Protein AF-A0A871R8A8-F1 (afdb_monomer)

InterPro domains:
  IPR008257 Peptidase M19 [PF01244] (12-118)
  IPR008257 Peptidase M19 [PS51365] (1-146)
  IPR008257 Peptidase M19 [PTHR10443] (12-142)
  IPR032466 Metal-dependent hydrolase [SSF51556] (12-136)

Radius of gyration: 21.34 Å; Cα contacts (8 Å, |Δi|>4): 160; chains: 1; bounding box: 50×41×54 Å

Foldseek 3Di:
DDPLPQAAQDCQEPVDPSHQDQQRLLVQAVRDGDHDDDDDDAAALVSVLVSQVCSCVGRNLLAAEDDQCPVVDPAGHHQPRDPVSVVVSLVVNCVVVVDDPVSSVSHHPPSVVVVVVVVVVVVVVCVPVPDDPPPPPPLPDADEAEQCVVVDDDPDPCNCVDPRYHYDPPPDD

Structure (mmCIF, N/CA/C/O backbone):
data_AF-A0A871R8A8-F1
#
_entry.id   AF-A0A871R8A8-F1
#
loop_
_atom_site.group_PDB
_atom_site.id
_atom_site.type_symbol
_atom_site.label_atom_id
_atom_site.label_alt_id
_atom_site.label_comp_id
_atom_site.label_asym_id
_atom_site.label_entity_id
_atom_site.label_seq_id
_atom_site.pdbx_PDB_ins_code
_atom_site.Cartn_x
_atom_site.Cartn_y
_atom_site.Cartn_z
_atom_site.occupancy
_atom_site.B_iso_or_equiv
_atom_site.auth_seq_id
_atom_site.auth_comp_id
_atom_site.auth_asym_id
_atom_site.auth_atom_id
_atom_site.pdbx_PDB_model_num
ATOM 1 N N . MET A 1 1 ? 3.114 -0.567 -20.362 1.00 23.22 1 MET A N 1
ATOM 2 C CA . MET A 1 1 ? 2.091 -0.374 -19.314 1.00 23.22 1 MET A CA 1
ATOM 3 C C . MET A 1 1 ? 2.780 0.345 -18.173 1.00 23.22 1 MET A C 1
ATOM 5 O O . MET A 1 1 ? 3.822 -0.141 -17.748 1.00 23.22 1 MET A O 1
ATOM 9 N N . GLY A 1 2 ? 2.295 1.525 -17.783 1.00 23.83 2 GLY A N 1
ATOM 10 C CA . GLY A 1 2 ? 2.842 2.260 -16.640 1.00 23.83 2 GLY A CA 1
ATOM 11 C C . GLY A 1 2 ? 2.399 1.632 -15.319 1.00 23.83 2 GLY A C 1
ATOM 12 O O . GLY A 1 2 ? 1.363 0.972 -15.271 1.00 23.83 2 GLY A O 1
ATOM 13 N N . VAL A 1 3 ? 3.173 1.842 -14.254 1.00 25.67 3 VAL A N 1
ATOM 14 C CA . VAL A 1 3 ? 2.771 1.530 -12.868 1.00 25.67 3 VAL A CA 1
ATOM 15 C C . VAL A 1 3 ? 2.051 2.728 -12.240 1.00 25.67 3 VAL A C 1
ATOM 17 O O . VAL A 1 3 ? 2.421 3.233 -11.182 1.00 25.67 3 VAL A O 1
ATOM 20 N N . GLU A 1 4 ? 1.011 3.192 -12.927 1.00 25.92 4 GLU A N 1
ATOM 21 C CA . GLU A 1 4 ? 0.043 4.148 -12.393 1.00 25.92 4 GLU A CA 1
ATOM 22 C C . GLU A 1 4 ? -0.925 3.355 -11.503 1.00 25.92 4 GLU A C 1
ATOM 24 O O . GLU A 1 4 ? -1.627 2.467 -11.979 1.00 25.92 4 GLU A O 1
ATOM 29 N N . GLY A 1 5 ? -0.843 3.578 -10.188 1.00 31.83 5 GLY A N 1
ATOM 30 C CA . GLY A 1 5 ? -1.513 2.738 -9.184 1.00 31.83 5 GLY A CA 1
ATOM 31 C C . GLY A 1 5 ? -0.921 2.850 -7.779 1.00 31.83 5 GLY A C 1
ATOM 32 O O . GLY A 1 5 ? -1.652 2.826 -6.796 1.00 31.83 5 GLY A O 1
ATOM 33 N N . LEU A 1 6 ? 0.398 3.052 -7.664 1.00 34.16 6 LEU A N 1
ATOM 34 C CA . LEU A 1 6 ? 1.106 3.060 -6.371 1.00 34.16 6 LEU A CA 1
ATOM 35 C C . LEU A 1 6 ? 0.693 4.188 -5.406 1.00 34.16 6 LEU A C 1
ATOM 37 O O . LEU A 1 6 ? 0.961 4.076 -4.217 1.00 34.16 6 LEU A O 1
ATOM 41 N N . HIS A 1 7 ? 0.075 5.259 -5.906 1.00 42.66 7 HIS A N 1
ATOM 42 C CA . HIS A 1 7 ? -0.258 6.475 -5.149 1.00 42.66 7 HIS A CA 1
ATOM 43 C C . HIS A 1 7 ? -1.731 6.884 -5.308 1.00 42.66 7 HIS A C 1
ATOM 45 O O . HIS A 1 7 ? -2.089 8.038 -5.081 1.00 42.66 7 HIS A O 1
ATOM 51 N N . GLN A 1 8 ? -2.587 5.962 -5.756 1.00 41.56 8 GLN A N 1
ATOM 52 C CA . GLN A 1 8 ? -3.993 6.268 -5.997 1.00 41.56 8 GLN A CA 1
ATOM 53 C C . GLN A 1 8 ? -4.809 6.051 -4.722 1.00 41.56 8 GLN A C 1
ATOM 55 O O . GLN A 1 8 ? -4.884 4.945 -4.190 1.00 41.56 8 GLN A O 1
ATOM 60 N N . ILE A 1 9 ? -5.431 7.127 -4.248 1.00 44.16 9 ILE A N 1
ATOM 61 C CA . ILE A 1 9 ? -6.435 7.080 -3.186 1.00 44.16 9 ILE A CA 1
ATOM 62 C C . ILE A 1 9 ? -7.747 6.552 -3.803 1.00 44.16 9 ILE A C 1
ATOM 64 O O . ILE A 1 9 ? -7.934 6.600 -5.020 1.00 44.16 9 ILE A O 1
ATOM 68 N N . ASP A 1 10 ? -8.655 6.029 -2.986 1.00 40.12 10 ASP A N 1
ATOM 69 C CA . ASP A 1 10 ? -10.012 5.659 -3.400 1.00 40.12 10 ASP A CA 1
ATOM 70 C C . ASP A 1 10 ? -10.802 6.901 -3.878 1.00 40.12 10 ASP A C 1
ATOM 72 O O . ASP A 1 10 ? -10.909 7.892 -3.149 1.00 40.12 10 ASP A O 1
ATOM 76 N N . LEU A 1 11 ? -11.325 6.870 -5.112 1.00 35.88 11 LEU A N 1
ATOM 77 C CA . LEU A 1 11 ? -12.053 7.995 -5.717 1.00 35.88 11 LEU A CA 1
ATOM 78 C C . LEU A 1 11 ? -13.470 8.141 -5.173 1.00 35.88 11 LEU A C 1
ATOM 80 O O . LEU A 1 11 ? -14.008 9.249 -5.203 1.00 35.88 11 LEU A O 1
ATOM 84 N N . SER A 1 12 ? -14.059 7.059 -4.658 1.00 34.56 12 SER A N 1
ATOM 85 C CA . SER A 1 12 ? -15.413 7.088 -4.114 1.00 34.56 12 SER A CA 1
ATOM 86 C C . SER A 1 12 ? -15.512 8.113 -2.984 1.00 34.56 12 SER A C 1
ATOM 88 O O . SER A 1 12 ? -16.467 8.877 -2.963 1.00 34.56 12 SER A O 1
ATOM 90 N N . LEU A 1 13 ? -14.481 8.229 -2.138 1.00 39.72 13 LEU A N 1
ATOM 91 C CA . LEU A 1 13 ? -14.395 9.211 -1.050 1.00 39.72 13 LEU A CA 1
ATOM 92 C C . LEU A 1 13 ? -13.730 10.548 -1.444 1.00 39.72 13 LEU A C 1
ATOM 94 O O . LEU A 1 13 ? -13.885 11.539 -0.736 1.00 39.72 13 LEU A O 1
ATOM 98 N N . THR A 1 14 ? -12.976 10.631 -2.546 1.00 39.31 14 THR A N 1
ATOM 99 C CA . THR A 1 14 ? -12.396 11.904 -3.025 1.00 39.31 14 THR A CA 1
ATOM 100 C C . THR A 1 14 ? -12.390 11.954 -4.550 1.00 39.31 14 THR A C 1
ATOM 102 O O . THR A 1 14 ? -11.570 11.310 -5.208 1.00 39.31 14 THR A O 1
ATOM 105 N N . ASN A 1 15 ? -13.285 12.769 -5.113 1.00 43.25 15 ASN A N 1
ATOM 106 C CA . ASN A 1 15 ? -13.527 12.883 -6.551 1.00 43.25 15 ASN A CA 1
ATOM 107 C C . ASN A 1 15 ? -12.419 13.678 -7.277 1.00 43.25 15 ASN A C 1
ATOM 109 O O . ASN A 1 15 ? -12.592 14.848 -7.613 1.00 43.25 15 ASN A O 1
ATOM 113 N N . HIS A 1 16 ? -11.272 13.039 -7.506 1.00 45.25 16 HIS A N 1
ATOM 114 C CA . HIS A 1 16 ? -10.098 13.630 -8.152 1.00 45.25 16 HIS A CA 1
ATOM 115 C C . HIS A 1 16 ? -9.521 12.680 -9.211 1.00 45.25 16 HIS A C 1
ATOM 117 O O . HIS A 1 16 ? -9.409 11.485 -8.965 1.00 45.25 16 HIS A O 1
ATOM 123 N N . GLU A 1 17 ? -9.098 13.193 -10.370 1.00 45.81 17 GLU A N 1
ATOM 124 C CA . GLU A 1 17 ? -8.757 12.375 -11.552 1.00 45.81 17 GLU A CA 1
ATOM 125 C C . GLU A 1 17 ? -7.625 11.349 -11.339 1.00 45.81 17 GLU A C 1
ATOM 127 O O . GLU A 1 17 ? -7.596 10.332 -12.029 1.00 45.81 17 GLU A O 1
ATOM 132 N N . ARG A 1 18 ? -6.718 11.565 -10.370 1.00 52.00 18 ARG A N 1
ATOM 133 C CA . ARG A 1 18 ? -5.676 10.577 -10.006 1.00 52.00 18 ARG A CA 1
ATOM 134 C C . ARG A 1 18 ? -6.194 9.377 -9.200 1.00 52.00 18 ARG A C 1
ATOM 136 O O . ARG A 1 18 ? -5.448 8.410 -9.056 1.00 52.00 18 ARG A O 1
ATOM 143 N N . ASN A 1 19 ? -7.397 9.431 -8.639 1.00 51.53 19 ASN A N 1
ATOM 144 C CA . ASN A 1 19 ? -7.887 8.426 -7.695 1.00 51.53 19 ASN A CA 1
ATOM 145 C C . ASN A 1 19 ? -8.520 7.221 -8.415 1.00 51.53 19 ASN A C 1
ATOM 147 O O . ASN A 1 19 ? -8.991 7.330 -9.549 1.00 51.53 19 ASN A O 1
ATOM 151 N N . VAL A 1 20 ? -8.532 6.054 -7.766 1.00 49.75 20 VAL A N 1
ATOM 152 C CA . VAL A 1 20 ? -9.090 4.828 -8.354 1.00 49.75 20 VAL A CA 1
ATOM 153 C C . VAL A 1 20 ? -10.613 4.930 -8.358 1.00 49.75 20 VAL A C 1
ATOM 155 O O . VAL A 1 20 ? -11.218 4.911 -7.288 1.00 49.75 20 VAL A O 1
ATOM 158 N N . ARG A 1 21 ? -11.235 5.059 -9.540 1.00 51.78 21 ARG A N 1
ATOM 159 C CA . ARG A 1 21 ? -12.704 5.080 -9.669 1.00 51.78 21 ARG A CA 1
ATOM 160 C C . ARG A 1 21 ? -13.340 3.855 -9.030 1.00 51.78 21 ARG A C 1
ATOM 162 O O . ARG A 1 21 ? -12.732 2.786 -9.036 1.00 51.78 21 ARG A O 1
ATOM 169 N N . ASP A 1 22 ? -14.576 4.016 -8.561 1.00 44.59 22 ASP A N 1
ATOM 170 C CA . ASP A 1 22 ? -15.407 2.924 -8.060 1.00 44.59 22 ASP A CA 1
ATOM 171 C C . ASP A 1 22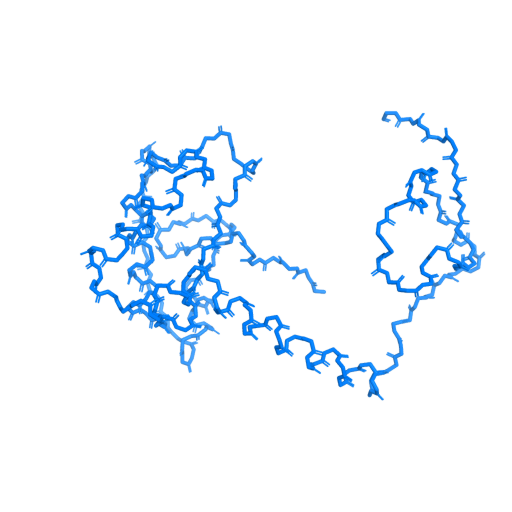 ? -15.347 1.703 -8.976 1.00 44.59 22 ASP A C 1
ATOM 173 O O . ASP A 1 22 ? -14.845 0.677 -8.547 1.00 44.59 22 ASP A O 1
ATOM 177 N N . ASP A 1 23 ? -15.697 1.833 -10.262 1.00 43.25 23 ASP A N 1
ATOM 178 C CA . ASP A 1 23 ? -15.658 0.741 -11.248 1.00 43.25 23 ASP A CA 1
ATOM 179 C C . ASP A 1 23 ? -14.286 0.043 -11.369 1.00 43.25 23 ASP A C 1
ATOM 181 O O . ASP A 1 23 ? -14.220 -1.124 -11.750 1.00 43.25 23 ASP A O 1
ATOM 185 N N . ILE A 1 24 ? -13.192 0.703 -10.969 1.00 55.31 24 ILE A N 1
ATOM 186 C CA . ILE A 1 24 ? -11.827 0.161 -11.003 1.00 55.31 24 ILE A CA 1
ATOM 187 C C . ILE A 1 24 ? -11.392 -0.476 -9.665 1.00 55.31 24 ILE A C 1
ATOM 189 O O . ILE A 1 24 ? -10.777 -1.544 -9.677 1.00 55.31 24 ILE A O 1
ATOM 193 N N . LEU A 1 25 ? -11.733 0.117 -8.513 1.00 52.75 25 LEU A N 1
ATOM 194 C CA . LEU A 1 25 ? -11.610 -0.527 -7.186 1.00 52.75 25 LEU A CA 1
ATOM 195 C C . LEU A 1 25 ? -12.463 -1.776 -7.108 1.00 52.75 25 LEU A C 1
ATOM 197 O O . LEU A 1 25 ? -12.105 -2.798 -6.524 1.00 52.75 25 LEU A O 1
ATOM 201 N N . ASP A 1 26 ? -13.621 -1.667 -7.723 1.00 43.81 26 ASP A N 1
ATOM 202 C CA . ASP A 1 26 ? -14.556 -2.736 -7.825 1.00 43.81 26 ASP A CA 1
ATOM 203 C C . ASP A 1 26 ? -14.097 -3.757 -8.833 1.00 43.81 26 ASP A C 1
ATOM 205 O O . ASP A 1 26 ? -14.156 -4.923 -8.463 1.00 43.81 26 ASP A O 1
ATOM 209 N N . MET A 1 27 ? -13.400 -3.372 -9.914 1.00 51.41 27 MET A N 1
ATOM 210 C CA . MET A 1 27 ? -12.513 -4.270 -10.671 1.00 51.41 27 MET A CA 1
ATOM 211 C C . MET A 1 27 ? -11.416 -4.994 -9.825 1.00 51.41 27 MET A C 1
ATOM 213 O O . MET A 1 27 ? -10.655 -5.784 -10.389 1.00 51.41 27 MET A O 1
ATOM 217 N N . VAL A 1 28 ? -11.390 -4.867 -8.483 1.00 53.19 28 VAL A N 1
ATOM 218 C CA . VAL A 1 28 ? -10.645 -5.714 -7.515 1.00 53.19 28 VAL A CA 1
ATOM 219 C C . VAL A 1 28 ? -11.535 -6.647 -6.643 1.00 53.19 28 VAL A C 1
ATOM 221 O O . VAL A 1 28 ? -11.014 -7.609 -6.083 1.00 53.19 28 VAL A O 1
ATOM 224 N N . LYS A 1 29 ? -12.856 -6.423 -6.516 1.00 45.94 29 LYS A N 1
ATOM 225 C CA . LYS A 1 29 ? -13.745 -7.035 -5.489 1.00 45.94 29 LYS A CA 1
ATOM 226 C C . LYS A 1 29 ? -14.272 -8.460 -5.773 1.00 45.94 29 LYS A C 1
ATOM 228 O O . LYS A 1 29 ? -13.958 -9.415 -5.068 1.00 45.94 29 LYS A O 1
ATOM 233 N N . LYS A 1 30 ? -15.212 -8.549 -6.713 1.00 47.28 30 LYS A N 1
ATOM 234 C CA . LYS A 1 30 ? -15.864 -9.732 -7.294 1.00 47.28 30 LYS A CA 1
ATOM 235 C C . LYS A 1 30 ? -16.094 -9.705 -8.833 1.00 47.28 30 LYS A C 1
ATOM 237 O O . LYS A 1 30 ? -16.337 -10.771 -9.395 1.00 47.28 30 LYS A O 1
ATOM 242 N N . ASN A 1 31 ? -16.084 -8.594 -9.575 1.00 32.12 31 ASN A N 1
ATOM 243 C CA . ASN A 1 31 ? -15.376 -7.326 -9.402 1.00 32.12 31 ASN A CA 1
ATOM 244 C C . ASN A 1 31 ? -16.297 -6.102 -9.772 1.00 32.12 31 ASN A C 1
ATOM 246 O O . ASN A 1 31 ? -16.197 -5.606 -10.888 1.00 32.12 31 ASN A O 1
ATOM 250 N N . ASP A 1 32 ? -17.165 -5.642 -8.816 1.00 29.02 32 ASP A N 1
ATOM 251 C CA . ASP A 1 32 ? -18.399 -4.784 -8.979 1.00 29.02 32 ASP A CA 1
ATOM 252 C C . ASP A 1 32 ? -18.738 -3.761 -7.788 1.00 29.02 32 ASP A C 1
ATOM 254 O O . ASP A 1 32 ? -18.264 -3.992 -6.673 1.00 29.02 32 ASP A O 1
ATOM 258 N N . GLU A 1 33 ? -19.632 -2.733 -7.952 1.00 31.61 33 GLU A N 1
ATOM 259 C CA . GLU A 1 33 ? -19.476 -1.207 -7.921 1.00 31.61 33 GLU A CA 1
ATOM 260 C C . GLU A 1 33 ? -19.885 -0.252 -6.691 1.00 31.61 33 GLU A C 1
ATOM 262 O O . GLU A 1 33 ? -20.685 -0.654 -5.838 1.00 31.61 33 GLU A O 1
ATOM 267 N N . PHE A 1 34 ? -19.436 1.049 -6.674 1.00 43.38 34 PHE A N 1
ATOM 268 C CA . PHE A 1 34 ? -20.027 2.382 -6.186 1.00 43.38 34 PHE A CA 1
ATOM 269 C C . PHE A 1 34 ? -20.065 2.847 -4.669 1.00 43.38 34 PHE A C 1
ATOM 271 O O . PHE A 1 34 ? -20.318 1.981 -3.831 1.00 43.38 34 PHE A O 1
ATOM 278 N N . VAL A 1 35 ? -20.042 4.146 -4.186 1.00 31.66 35 VAL A N 1
ATOM 279 C CA . VAL A 1 35 ? -19.668 5.557 -4.654 1.00 31.66 35 VAL A CA 1
ATOM 280 C C . VAL A 1 35 ? -19.880 6.711 -3.570 1.00 31.66 35 VAL A C 1
ATOM 282 O O . VAL A 1 35 ? -20.797 6.542 -2.769 1.00 31.66 35 VAL A O 1
ATOM 285 N N . SER A 1 36 ? -19.153 7.887 -3.568 1.00 34.22 36 SER A N 1
ATOM 286 C CA . SER A 1 36 ? -19.567 9.320 -3.184 1.00 34.22 36 SER A CA 1
ATOM 287 C C . SER A 1 36 ? -18.749 10.282 -2.211 1.00 34.22 36 SER A C 1
ATOM 289 O O . SER A 1 36 ? -18.902 10.201 -0.997 1.00 34.22 36 SER A O 1
ATOM 291 N N . HIS A 1 37 ? -18.119 11.355 -2.760 1.00 27.44 37 HIS A N 1
ATOM 292 C CA . HIS A 1 37 ? -18.063 12.826 -2.397 1.00 27.44 37 HIS A CA 1
ATOM 293 C C . HIS A 1 37 ? -17.897 13.420 -0.949 1.00 27.44 37 HIS A C 1
ATOM 295 O O . HIS A 1 37 ? -18.765 13.229 -0.100 1.00 27.44 37 HIS A O 1
ATOM 301 N N . SER A 1 38 ? -16.962 14.390 -0.773 1.00 28.83 38 SER A N 1
ATOM 302 C CA . SER A 1 38 ? -17.095 15.614 0.084 1.00 28.83 38 SER A CA 1
ATOM 303 C C . SER A 1 38 ? -16.069 16.736 -0.258 1.00 28.83 38 SER A C 1
ATOM 305 O O . SER A 1 38 ? -15.037 16.444 -0.856 1.00 28.83 38 SER A O 1
ATOM 307 N N . ASP A 1 39 ? -16.338 18.002 0.113 1.00 33.78 39 ASP A N 1
ATOM 308 C CA . ASP A 1 39 ? -15.576 19.218 -0.286 1.00 33.78 39 ASP A CA 1
ATOM 309 C C . ASP A 1 39 ? -14.296 19.544 0.529 1.00 33.78 39 ASP A C 1
ATOM 311 O O . ASP A 1 39 ? -14.124 19.126 1.674 1.00 33.78 39 ASP A O 1
ATOM 315 N N . HIS A 1 40 ? -13.397 20.352 -0.056 1.00 50.88 40 HIS A N 1
ATOM 316 C CA . HIS A 1 40 ? -12.059 20.653 0.482 1.00 50.88 40 HIS A CA 1
ATOM 317 C C . HIS A 1 40 ? -11.976 21.833 1.479 1.00 50.88 40 HIS A C 1
ATOM 319 O O . HIS A 1 40 ? -12.178 22.987 1.099 1.00 50.88 40 HIS A O 1
ATOM 325 N N . SER A 1 41 ? -11.447 21.572 2.683 1.00 47.19 41 SER A N 1
ATOM 326 C CA . SER A 1 41 ? -10.545 22.516 3.384 1.00 47.19 41 SER A CA 1
ATOM 327 C C . SER A 1 41 ? -9.542 21.816 4.315 1.00 47.19 41 SER A C 1
ATOM 329 O O . SER A 1 41 ? -8.348 22.108 4.255 1.00 47.19 41 SER A O 1
ATOM 331 N N . ASP A 1 42 ? -9.997 20.852 5.124 1.00 63.47 42 ASP A N 1
ATOM 332 C CA . ASP A 1 42 ? -9.233 20.303 6.257 1.00 63.47 42 ASP A CA 1
ATOM 333 C C . ASP A 1 42 ? -9.197 18.762 6.278 1.00 63.47 42 ASP A C 1
ATOM 335 O O . ASP A 1 42 ? -9.721 18.118 7.185 1.00 63.47 42 ASP A O 1
ATOM 339 N N . ILE A 1 43 ? -8.544 18.154 5.279 1.00 72.94 43 ILE A N 1
ATOM 340 C CA . ILE A 1 43 ? -8.341 16.693 5.230 1.00 72.94 43 ILE A CA 1
ATOM 341 C C . ILE A 1 43 ? -7.440 16.249 6.395 1.00 72.94 43 ILE A C 1
ATOM 343 O O . ILE A 1 43 ? -6.360 16.809 6.621 1.00 72.94 43 ILE A O 1
ATOM 347 N N . SER A 1 44 ? -7.852 15.205 7.113 1.00 83.75 44 SER A N 1
ATOM 348 C CA . SER A 1 44 ? -7.180 14.686 8.302 1.00 83.75 44 SER A CA 1
ATOM 349 C C . SER A 1 44 ? -6.836 13.194 8.205 1.00 83.75 44 SER A C 1
ATOM 351 O O . SER A 1 44 ? -7.236 12.465 7.299 1.00 83.75 44 SER A O 1
ATOM 353 N N . ILE A 1 45 ? -6.102 12.706 9.204 1.00 84.38 45 ILE A N 1
ATOM 354 C CA . ILE A 1 45 ? -5.861 11.278 9.431 1.00 84.38 45 ILE A CA 1
ATOM 355 C C . ILE A 1 45 ? -7.153 10.469 9.664 1.00 84.38 45 ILE A C 1
ATOM 357 O O . ILE A 1 45 ? -7.125 9.259 9.474 1.00 84.38 45 ILE A O 1
ATOM 361 N N . ASN A 1 46 ? -8.265 11.084 10.094 1.00 84.81 46 ASN A N 1
ATOM 362 C CA . ASN A 1 46 ? -9.531 10.357 10.267 1.00 84.81 46 ASN A CA 1
ATOM 363 C C . ASN A 1 46 ? -10.114 9.966 8.910 1.00 84.81 46 ASN A C 1
ATOM 365 O O . ASN A 1 46 ? -10.475 8.814 8.724 1.00 84.81 46 ASN A O 1
ATOM 369 N N . ASP A 1 47 ? -10.106 10.889 7.952 1.00 83.25 47 ASP A N 1
ATOM 370 C CA . ASP A 1 47 ? -10.626 10.665 6.606 1.00 83.25 47 ASP A CA 1
ATOM 371 C C . ASP A 1 47 ? -9.856 9.513 5.946 1.00 83.25 47 ASP A C 1
ATOM 373 O O . ASP A 1 47 ? -10.448 8.544 5.484 1.00 83.25 47 ASP A O 1
ATOM 377 N N . VAL A 1 48 ? -8.518 9.523 6.035 1.00 83.31 48 VAL A N 1
ATOM 378 C CA . VAL A 1 48 ? -7.660 8.417 5.561 1.00 83.31 48 VAL A CA 1
ATOM 379 C C . VAL A 1 48 ? -7.973 7.082 6.263 1.00 83.31 48 VAL A C 1
ATOM 381 O O . VAL A 1 48 ? -7.883 6.022 5.643 1.00 83.31 48 VAL A O 1
ATOM 384 N N . VAL A 1 49 ? -8.367 7.103 7.540 1.00 86.94 49 VAL A N 1
ATOM 385 C CA . VAL A 1 49 ? -8.822 5.904 8.267 1.00 86.94 49 VAL A CA 1
ATOM 386 C C . VAL A 1 49 ? -10.187 5.436 7.753 1.00 86.94 49 VAL A C 1
ATOM 388 O O . VAL A 1 49 ? -10.355 4.238 7.539 1.00 86.94 49 VAL A O 1
ATOM 391 N N . ASP A 1 50 ? -11.126 6.342 7.482 1.00 84.06 50 ASP A N 1
ATOM 392 C CA . ASP A 1 50 ? -12.445 6.018 6.930 1.00 84.06 50 ASP A CA 1
ATOM 393 C C . ASP A 1 50 ? -12.365 5.501 5.481 1.00 84.06 50 ASP A C 1
ATOM 395 O O . ASP A 1 50 ? -13.031 4.515 5.161 1.00 84.06 50 ASP A O 1
ATOM 399 N N . HIS A 1 51 ? -11.461 6.043 4.651 1.00 80.94 51 HIS A N 1
ATOM 400 C CA . HIS A 1 51 ? -11.071 5.457 3.360 1.00 80.94 51 HIS A CA 1
ATOM 401 C C . HIS A 1 51 ? -10.624 3.994 3.538 1.00 80.94 51 HIS A C 1
ATOM 403 O O . HIS A 1 51 ? -11.162 3.091 2.900 1.00 80.94 51 HIS A O 1
ATOM 409 N N . VAL A 1 52 ? -9.667 3.726 4.437 1.00 84.06 52 VAL A N 1
ATOM 410 C CA . VAL A 1 52 ? -9.170 2.360 4.686 1.00 84.06 52 VAL A CA 1
ATOM 411 C C . VAL A 1 52 ? -10.284 1.445 5.199 1.00 84.06 52 VAL A C 1
ATOM 413 O O . VAL A 1 52 ? -10.408 0.317 4.729 1.00 84.06 52 VAL A O 1
ATOM 416 N N . ILE A 1 53 ? -11.133 1.920 6.112 1.00 86.69 53 ILE A N 1
ATOM 417 C CA . ILE A 1 53 ? -12.284 1.176 6.639 1.00 86.69 53 ILE A CA 1
ATOM 418 C C . ILE A 1 53 ? -13.287 0.842 5.531 1.00 86.69 53 ILE A C 1
ATOM 420 O O . ILE A 1 53 ? -13.814 -0.274 5.512 1.00 86.69 53 ILE A O 1
ATOM 424 N N . TYR A 1 54 ? -13.564 1.780 4.624 1.00 83.81 54 TYR A N 1
ATOM 425 C CA . TYR A 1 54 ? -14.445 1.565 3.481 1.00 83.81 54 TYR A CA 1
ATOM 426 C C . TYR A 1 54 ? -13.872 0.489 2.557 1.00 83.81 54 TYR A C 1
ATOM 428 O O . TYR A 1 54 ? -14.523 -0.538 2.364 1.00 83.81 54 TYR A O 1
ATOM 436 N N . ILE A 1 55 ? -12.624 0.642 2.098 1.00 79.31 55 ILE A N 1
ATOM 437 C CA . ILE A 1 55 ? -11.943 -0.340 1.239 1.00 79.31 55 ILE A CA 1
ATOM 438 C C . ILE A 1 55 ? -11.898 -1.719 1.927 1.00 79.31 55 ILE A C 1
ATOM 440 O O . ILE A 1 55 ? -12.213 -2.732 1.309 1.00 79.31 55 ILE A O 1
ATOM 444 N N . VAL A 1 56 ? -11.598 -1.792 3.228 1.00 85.38 56 VAL A N 1
ATOM 445 C CA . VAL A 1 56 ? -11.596 -3.048 4.003 1.00 85.38 56 VAL A CA 1
ATOM 446 C C . VAL A 1 56 ? -12.980 -3.698 4.063 1.00 85.38 56 VAL A C 1
ATOM 448 O O . VAL A 1 56 ? -13.096 -4.894 3.799 1.00 85.38 56 VAL A O 1
ATOM 451 N N . LYS A 1 57 ? -14.041 -2.941 4.375 1.00 85.94 57 LYS A N 1
ATOM 452 C CA . LYS A 1 57 ? -15.431 -3.441 4.341 1.00 85.94 57 LYS A CA 1
ATOM 453 C C . LYS A 1 57 ? -15.859 -3.832 2.923 1.00 85.94 57 LYS A C 1
ATOM 455 O O . LYS A 1 57 ? -16.763 -4.651 2.755 1.00 85.94 57 LYS A O 1
ATOM 460 N N . ARG A 1 58 ? -15.225 -3.239 1.908 1.00 83.56 58 ARG A N 1
ATOM 461 C CA . ARG A 1 58 ? -15.535 -3.421 0.495 1.00 83.56 58 ARG A CA 1
ATOM 462 C C . ARG A 1 58 ? -14.841 -4.649 -0.098 1.00 83.56 58 ARG A C 1
ATOM 464 O O . ARG A 1 58 ? -15.553 -5.588 -0.444 1.00 83.56 58 ARG A O 1
ATOM 471 N N . ILE A 1 59 ? -13.513 -4.653 -0.207 1.00 80.12 59 ILE A N 1
ATOM 472 C CA . ILE A 1 59 ? -12.703 -5.697 -0.872 1.00 80.12 59 ILE A CA 1
ATOM 473 C C . ILE A 1 59 ? -11.938 -6.613 0.098 1.00 80.12 59 ILE A C 1
ATOM 475 O O . ILE A 1 59 ? -1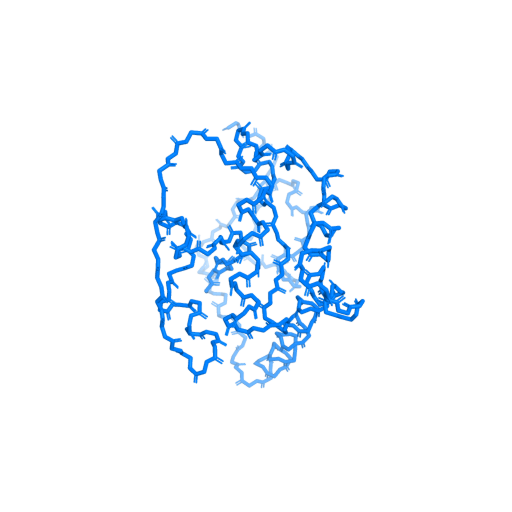1.411 -7.645 -0.311 1.00 80.12 59 ILE A O 1
ATOM 479 N N . GLY A 1 60 ? -11.911 -6.290 1.394 1.00 85.56 60 GLY A N 1
ATOM 480 C CA . GLY A 1 60 ? -11.262 -7.106 2.420 1.00 85.56 60 GLY A CA 1
ATOM 481 C C . GLY A 1 60 ? -9.745 -6.913 2.524 1.00 85.56 60 GLY A C 1
ATOM 482 O O . GLY A 1 60 ? -9.058 -6.504 1.589 1.00 85.56 60 GLY A O 1
ATOM 483 N N . TRP A 1 61 ? -9.200 -7.267 3.691 1.00 88.31 61 TRP A N 1
ATOM 484 C CA . TRP A 1 61 ? -7.804 -7.025 4.091 1.00 88.31 61 TRP A CA 1
ATOM 485 C C . TRP A 1 61 ? -6.713 -7.590 3.171 1.00 88.31 61 TRP A C 1
ATOM 487 O O . TRP A 1 61 ? -5.557 -7.210 3.321 1.00 88.31 61 TRP A O 1
ATOM 497 N N . ASN A 1 62 ? -7.032 -8.481 2.230 1.00 83.88 62 ASN A N 1
ATOM 498 C CA . ASN A 1 62 ? -6.055 -9.066 1.301 1.00 83.88 62 ASN A CA 1
ATOM 499 C C . ASN A 1 62 ? -5.703 -8.139 0.116 1.00 83.88 62 ASN A C 1
ATOM 501 O O . ASN A 1 62 ? -4.784 -8.447 -0.640 1.00 83.88 62 ASN A O 1
ATOM 505 N N . HIS A 1 63 ? -6.433 -7.030 -0.058 1.00 80.31 63 HIS A N 1
ATOM 506 C CA . HIS A 1 63 ? -6.335 -6.157 -1.236 1.00 80.31 63 HIS A CA 1
ATOM 507 C C . HIS A 1 63 ? -6.040 -4.684 -0.892 1.00 80.31 63 HIS A C 1
ATOM 509 O O . HIS A 1 63 ? -6.027 -3.836 -1.778 1.00 80.31 63 HIS A O 1
ATOM 515 N N . VAL A 1 64 ? -5.783 -4.371 0.385 1.00 84.19 64 VAL A N 1
ATOM 516 C CA . VAL A 1 64 ? -5.532 -3.002 0.880 1.00 84.19 64 VAL A CA 1
ATOM 517 C C . VAL A 1 64 ? -4.051 -2.823 1.214 1.00 84.19 64 VAL A C 1
ATOM 519 O O . VAL A 1 64 ? -3.422 -3.749 1.725 1.00 84.19 64 VAL A O 1
ATOM 522 N N . GLY A 1 65 ? -3.483 -1.646 0.959 1.00 81.31 65 GLY A N 1
ATOM 523 C CA . GLY A 1 65 ? -2.084 -1.342 1.267 1.00 81.31 65 GLY A CA 1
ATOM 524 C C . GLY A 1 65 ? -1.866 0.129 1.614 1.00 81.31 65 GLY A C 1
ATOM 525 O O . GLY A 1 65 ? -2.697 0.975 1.293 1.00 81.31 65 GLY A O 1
ATOM 526 N N . LEU A 1 66 ? -0.743 0.427 2.268 1.00 81.50 66 LEU A N 1
ATOM 527 C CA . LEU A 1 66 ? -0.300 1.793 2.553 1.00 81.50 66 LEU A CA 1
ATOM 528 C C . LEU A 1 66 ? 0.598 2.351 1.442 1.00 81.50 66 LEU A C 1
ATOM 530 O O . LEU A 1 66 ? 1.625 1.757 1.119 1.00 81.50 66 LEU A O 1
ATOM 534 N N . CYS A 1 67 ? 0.282 3.553 0.960 1.00 75.00 67 CYS A N 1
ATOM 535 C CA . CYS A 1 67 ? 1.241 4.439 0.300 1.00 75.00 67 CYS A CA 1
ATOM 536 C C . CYS A 1 67 ? 0.851 5.903 0.547 1.00 75.00 67 CYS A C 1
ATOM 538 O O . CYS A 1 67 ? -0.327 6.242 0.480 1.00 75.00 67 CYS A O 1
ATOM 540 N N . GLY A 1 68 ? 1.823 6.755 0.882 1.00 66.25 68 GLY A N 1
ATOM 541 C CA . GLY A 1 68 ? 1.553 8.118 1.357 1.00 66.25 68 GLY A CA 1
ATOM 542 C C . GLY A 1 68 ? 1.687 9.243 0.327 1.00 66.25 68 GLY A C 1
ATOM 543 O O . GLY A 1 68 ? 1.272 10.353 0.631 1.00 66.25 68 GLY A O 1
ATOM 544 N N . ASP A 1 69 ? 2.301 8.997 -0.841 1.00 73.06 69 ASP A N 1
ATOM 545 C CA . ASP A 1 69 ? 2.665 10.050 -1.825 1.00 73.06 69 ASP A CA 1
ATOM 546 C C . ASP A 1 69 ? 3.405 11.256 -1.191 1.00 73.06 69 ASP A C 1
ATOM 548 O O . ASP A 1 69 ? 3.274 12.407 -1.609 1.00 73.06 69 ASP A O 1
ATOM 552 N N . PHE A 1 70 ? 4.188 10.973 -0.138 1.00 67.94 70 PHE A N 1
ATOM 553 C CA . PHE A 1 70 ? 5.035 11.951 0.544 1.00 67.94 70 PHE A CA 1
ATOM 554 C C . PHE A 1 70 ? 6.089 12.513 -0.412 1.00 67.94 70 PHE A C 1
ATOM 556 O O . PHE A 1 70 ? 6.560 11.816 -1.308 1.00 67.94 70 PHE A O 1
ATOM 563 N N . ASP A 1 71 ? 6.418 13.790 -0.220 1.00 73.50 71 ASP A N 1
ATOM 564 C CA . ASP A 1 71 ? 7.221 14.633 -1.117 1.00 73.50 71 ASP A CA 1
ATOM 565 C C . ASP A 1 71 ? 6.592 14.880 -2.515 1.00 73.50 71 ASP A C 1
ATOM 567 O O . ASP A 1 71 ? 7.087 15.715 -3.270 1.00 73.50 71 ASP A O 1
ATOM 571 N N . GLY A 1 72 ? 5.450 14.248 -2.832 1.00 66.81 72 GLY A N 1
ATOM 572 C CA . GLY A 1 72 ? 4.600 14.536 -3.998 1.00 66.81 72 GLY A CA 1
ATOM 573 C C . GLY A 1 72 ? 3.512 15.598 -3.759 1.00 66.81 72 GLY A C 1
ATOM 574 O O . GLY A 1 72 ? 2.776 15.942 -4.684 1.00 66.81 72 GLY A O 1
ATOM 575 N N . MET A 1 73 ? 3.394 16.129 -2.536 1.00 67.75 73 MET A N 1
ATOM 576 C CA . MET A 1 73 ? 2.400 17.136 -2.134 1.00 67.75 73 MET A CA 1
ATOM 577 C C . MET A 1 73 ? 3.042 18.261 -1.313 1.00 67.75 73 MET A C 1
ATOM 579 O O . MET A 1 73 ? 3.906 18.002 -0.480 1.00 67.75 73 MET A O 1
ATOM 583 N N . GLU A 1 74 ? 2.560 19.499 -1.474 1.00 69.75 74 GLU A N 1
ATOM 584 C CA . GLU A 1 74 ? 3.027 20.666 -0.699 1.00 69.75 74 GLU A CA 1
ATOM 585 C C . GLU A 1 74 ? 2.691 20.561 0.804 1.00 69.75 74 GLU A C 1
ATOM 587 O O . GLU A 1 74 ? 3.433 21.055 1.653 1.00 69.75 74 GLU A O 1
ATOM 592 N N . LYS A 1 75 ? 1.583 19.890 1.152 1.00 72.94 75 LYS A N 1
ATOM 593 C CA . LYS A 1 75 ? 1.141 19.669 2.535 1.00 72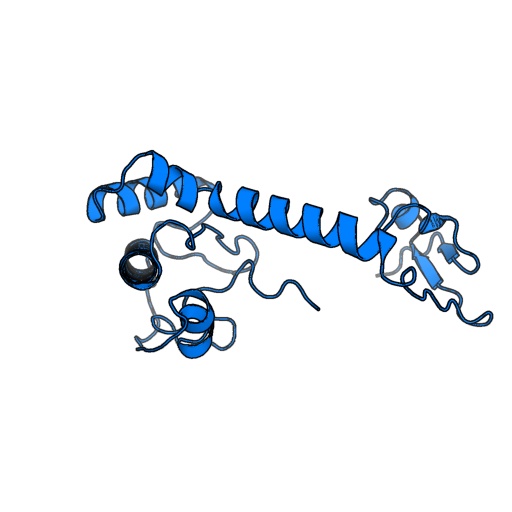.94 75 LYS A CA 1
ATOM 594 C C . LYS A 1 75 ? 0.337 18.368 2.647 1.00 72.94 75 LYS A C 1
ATOM 596 O O . LYS A 1 75 ? -0.651 18.198 1.940 1.00 72.94 75 LYS A O 1
ATOM 601 N N . GLY A 1 76 ? 0.736 17.477 3.557 1.00 69.88 76 GLY A N 1
ATOM 602 C CA . GLY A 1 76 ? -0.022 16.260 3.889 1.00 69.88 76 GLY A CA 1
ATOM 603 C C . GLY A 1 76 ? -1.229 16.513 4.817 1.00 69.88 76 GLY A C 1
ATOM 604 O O . GLY A 1 76 ? -1.330 17.596 5.407 1.00 69.88 76 GLY A O 1
ATOM 605 N N . PRO A 1 77 ? -2.138 15.530 4.987 1.00 80.50 77 PRO A N 1
ATOM 606 C CA . PRO A 1 77 ? -3.309 15.652 5.861 1.00 80.50 77 PRO A CA 1
ATOM 607 C C . PRO A 1 77 ? -2.946 15.913 7.329 1.00 80.50 77 PRO A C 1
ATOM 609 O O . PRO A 1 77 ? -1.879 15.518 7.806 1.00 80.50 77 PRO A O 1
ATOM 612 N N . PHE A 1 78 ? -3.852 16.528 8.092 1.00 82.50 78 PHE A N 1
ATOM 613 C CA . PHE A 1 78 ? -3.622 16.801 9.514 1.00 82.50 78 PHE A CA 1
ATOM 614 C C . PHE A 1 78 ? -3.483 15.502 10.329 1.00 82.50 78 PHE A C 1
ATOM 616 O O . PHE A 1 78 ? -4.370 14.645 10.324 1.00 82.50 78 PHE A O 1
ATOM 623 N N . GLY A 1 79 ? -2.364 15.344 11.040 1.00 82.81 79 GLY A N 1
ATOM 624 C CA . GLY A 1 79 ? -1.951 14.100 11.697 1.00 82.81 79 GLY A CA 1
ATOM 625 C C . GLY A 1 79 ? -1.141 13.136 10.815 1.00 82.81 79 GLY A C 1
ATOM 626 O O . GLY A 1 79 ? -0.617 12.156 11.342 1.00 82.81 79 GLY A O 1
ATOM 627 N N . LEU A 1 80 ? -1.008 13.413 9.513 1.00 83.75 80 LEU A N 1
ATOM 628 C CA . LEU A 1 80 ? -0.260 12.652 8.501 1.00 83.75 80 LEU A CA 1
ATOM 629 C C . LEU A 1 80 ? 0.678 13.572 7.694 1.00 83.75 80 LEU A C 1
ATOM 631 O O . LEU A 1 80 ? 0.780 13.489 6.476 1.00 83.75 80 LEU A O 1
ATOM 635 N N . GLU A 1 81 ? 1.387 14.470 8.375 1.00 84.75 81 GLU A N 1
ATOM 636 C CA . GLU A 1 81 ? 2.184 15.517 7.726 1.00 84.75 81 GLU A CA 1
ATOM 637 C C . GLU A 1 81 ? 3.489 14.999 7.096 1.00 84.75 81 GLU A C 1
ATOM 639 O O . GLU A 1 81 ? 4.096 15.705 6.298 1.00 84.75 81 GLU A O 1
ATOM 644 N N . ASN A 1 82 ? 3.963 13.806 7.482 1.00 85.31 82 ASN A N 1
ATOM 645 C CA . ASN A 1 82 ? 5.167 13.164 6.940 1.00 85.31 82 ASN A CA 1
ATOM 646 C C . ASN A 1 82 ? 5.246 11.668 7.314 1.00 85.31 82 ASN A C 1
ATOM 648 O O . ASN A 1 82 ? 4.467 11.159 8.125 1.00 85.31 82 ASN A O 1
ATOM 652 N N . THR A 1 83 ? 6.254 10.977 6.776 1.00 86.75 83 THR A N 1
ATOM 653 C CA . THR A 1 83 ? 6.521 9.537 6.959 1.00 86.75 83 THR A CA 1
ATOM 654 C C . THR A 1 83 ? 6.641 9.069 8.415 1.00 86.75 83 THR A C 1
ATOM 656 O O . THR A 1 83 ? 6.340 7.909 8.695 1.00 86.75 83 THR A O 1
ATOM 659 N N . SER A 1 84 ? 6.996 9.933 9.378 1.00 90.19 84 SER A N 1
ATOM 660 C CA . SER A 1 84 ? 7.027 9.547 10.803 1.00 90.19 84 SER A CA 1
ATOM 661 C C . SER A 1 84 ? 5.639 9.234 11.381 1.00 90.19 84 SER A C 1
ATOM 663 O O . SER A 1 84 ? 5.538 8.677 12.475 1.00 90.19 84 SER A O 1
ATOM 665 N N . LYS A 1 85 ? 4.558 9.576 10.663 1.00 90.94 85 LYS A N 1
ATOM 666 C CA . LYS A 1 85 ? 3.179 9.438 11.141 1.00 90.94 85 LYS A CA 1
ATOM 667 C C . LYS A 1 85 ? 2.511 8.093 10.834 1.00 90.94 85 LYS A C 1
ATOM 669 O O . LYS A 1 85 ? 1.467 7.811 11.423 1.00 90.94 85 LYS A O 1
ATOM 674 N N . TYR A 1 86 ? 3.124 7.218 10.029 1.00 89.25 86 TYR A N 1
ATOM 675 C CA . TYR A 1 86 ? 2.584 5.875 9.748 1.00 89.25 86 TYR A CA 1
ATOM 676 C C . TYR A 1 86 ? 2.172 5.066 11.003 1.00 89.25 86 TYR A C 1
ATOM 678 O O . TYR A 1 86 ? 1.090 4.478 10.968 1.00 89.25 86 TYR A O 1
ATOM 686 N N . PRO A 1 87 ? 2.915 5.058 12.136 1.00 94.00 87 PRO A N 1
ATOM 687 C CA . PRO A 1 87 ? 2.496 4.334 13.342 1.00 94.00 87 PRO A CA 1
ATOM 688 C C . PRO A 1 87 ? 1.172 4.833 13.941 1.00 94.00 87 PRO A C 1
ATOM 690 O O . PRO A 1 87 ? 0.412 4.040 14.492 1.00 94.00 87 PRO A O 1
ATOM 693 N N . TYR A 1 88 ? 0.863 6.129 13.811 1.00 92.25 88 TYR A N 1
ATOM 694 C CA . TYR A 1 88 ? -0.397 6.705 14.292 1.00 92.25 88 TYR A CA 1
ATOM 695 C C . TYR A 1 88 ? -1.580 6.299 13.403 1.00 92.25 88 TYR A C 1
ATOM 697 O O . TYR A 1 88 ? -2.663 6.033 13.921 1.00 92.25 88 TYR A O 1
ATOM 705 N N . LEU A 1 89 ? -1.365 6.203 12.086 1.00 90.12 89 LEU A N 1
ATOM 706 C CA . LEU A 1 89 ? -2.366 5.712 11.135 1.00 90.12 89 LEU A CA 1
ATOM 707 C C . LEU A 1 89 ? -2.640 4.222 11.340 1.00 90.12 89 LEU A C 1
ATOM 709 O O . LEU A 1 89 ? -3.793 3.841 11.515 1.00 90.12 89 LEU A O 1
ATOM 713 N N . VAL A 1 90 ? -1.591 3.394 11.402 1.00 93.44 90 VAL A N 1
ATOM 714 C CA . VAL A 1 90 ? -1.714 1.955 11.687 1.00 93.44 90 VAL A CA 1
ATOM 715 C C . VAL A 1 90 ? -2.451 1.726 13.007 1.00 93.44 90 VAL A C 1
ATOM 717 O O . VAL A 1 90 ? -3.383 0.923 13.049 1.00 93.44 90 VAL A O 1
ATOM 720 N N . LYS A 1 91 ? -2.107 2.481 14.063 1.00 94.75 91 LYS A N 1
ATOM 721 C CA . LYS A 1 91 ? -2.834 2.412 15.332 1.00 94.75 91 LYS A CA 1
ATOM 722 C C . LYS A 1 91 ? -4.309 2.791 15.171 1.00 94.75 91 LYS A C 1
ATOM 724 O O . LYS A 1 91 ? -5.152 2.009 15.588 1.00 94.75 91 LYS A O 1
ATOM 729 N N . LYS A 1 92 ? -4.647 3.934 14.558 1.00 94.00 92 LYS A N 1
ATOM 730 C CA . LYS A 1 92 ? -6.058 4.336 14.383 1.00 94.00 92 LYS A CA 1
ATOM 731 C C . LYS A 1 92 ? -6.866 3.322 13.572 1.00 94.00 92 LYS A C 1
ATOM 733 O O . LYS A 1 92 ? -7.985 3.004 13.959 1.00 94.00 92 LYS A O 1
ATOM 738 N N . VAL A 1 93 ? -6.297 2.786 12.490 1.00 92.06 93 VAL A N 1
ATOM 739 C CA . VAL A 1 93 ? -6.929 1.716 11.705 1.00 92.06 93 VAL A CA 1
ATOM 740 C C . VAL A 1 93 ? -7.193 0.496 12.592 1.00 92.06 93 VAL A C 1
ATOM 742 O O . VAL A 1 93 ? -8.314 -0.007 12.599 1.00 92.06 93 VAL A O 1
ATOM 745 N N . SER A 1 94 ? -6.215 0.057 13.391 1.00 94.88 94 SER A N 1
ATOM 746 C CA . SER A 1 94 ? -6.373 -1.071 14.320 1.00 94.88 94 SER A CA 1
ATOM 747 C C . SER A 1 94 ? -7.426 -0.808 15.406 1.00 94.88 94 SER A C 1
ATOM 749 O O . SER A 1 94 ? -8.299 -1.648 15.615 1.00 94.88 94 SER A O 1
ATOM 751 N N . ASP A 1 95 ? -7.375 0.358 16.059 1.00 95.12 95 ASP A N 1
ATOM 752 C CA . ASP A 1 95 ? -8.273 0.756 17.152 1.00 95.12 95 ASP A CA 1
ATOM 753 C C . ASP A 1 95 ? -9.745 0.834 16.691 1.00 95.12 95 ASP A C 1
ATOM 755 O O . ASP A 1 95 ? -10.643 0.464 17.444 1.00 95.12 95 ASP A O 1
ATOM 759 N N . VAL A 1 96 ? -10.007 1.300 15.459 1.00 92.75 96 VAL A N 1
ATOM 760 C CA . VAL A 1 96 ? -11.376 1.473 14.927 1.00 92.75 96 VAL A CA 1
ATOM 761 C C . VAL A 1 96 ? -11.918 0.207 14.251 1.00 92.75 96 VAL A C 1
ATOM 763 O O . VAL A 1 96 ? -13.125 -0.032 14.278 1.00 92.75 96 VAL A O 1
ATOM 766 N N . THR A 1 97 ? -11.064 -0.626 13.645 1.00 90.69 97 THR A N 1
ATOM 767 C CA . THR A 1 97 ? -11.512 -1.852 12.951 1.00 90.69 97 THR A CA 1
ATOM 768 C C . THR A 1 97 ? -11.535 -3.104 13.824 1.00 90.69 97 THR A C 1
ATOM 770 O O . THR A 1 97 ? -12.240 -4.052 13.480 1.00 90.69 97 THR A O 1
ATOM 773 N N . GLY A 1 98 ? -10.751 -3.153 14.908 1.00 94.38 98 GLY A N 1
ATOM 774 C CA . GLY A 1 98 ? -10.513 -4.393 15.654 1.00 94.38 98 GLY A CA 1
ATOM 775 C C . GLY A 1 98 ? -9.755 -5.456 14.843 1.00 94.38 98 GLY A C 1
ATOM 776 O O . GLY A 1 98 ? -9.935 -6.650 15.079 1.00 94.38 98 GLY A O 1
ATOM 777 N N . ALA A 1 99 ? -8.958 -5.037 13.852 1.00 92.81 99 ALA A N 1
ATOM 778 C CA . ALA A 1 99 ? -8.204 -5.923 12.965 1.00 92.81 99 ALA A CA 1
ATOM 779 C C . ALA A 1 99 ? -7.242 -6.861 13.712 1.00 92.81 99 ALA A C 1
ATOM 781 O O . ALA A 1 99 ? -6.664 -6.504 14.738 1.00 92.81 99 ALA A O 1
ATOM 782 N N . SER A 1 100 ? -7.007 -8.050 13.148 1.00 96.25 100 SER A N 1
ATOM 783 C CA . SER A 1 100 ? -5.951 -8.939 13.639 1.00 96.25 100 SER A CA 1
ATOM 784 C C . SER A 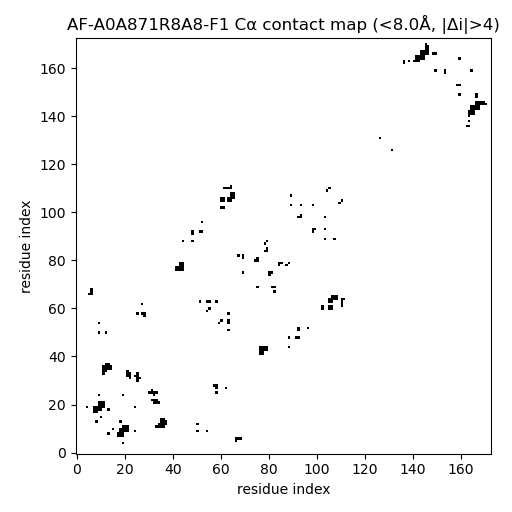1 100 ? -4.559 -8.407 13.271 1.00 96.25 100 SER A C 1
ATOM 786 O O . SER A 1 100 ? -4.399 -7.716 12.263 1.00 96.25 100 SER A O 1
ATOM 788 N N . GLU A 1 101 ? -3.522 -8.792 14.024 1.00 95.81 101 GLU A N 1
ATOM 789 C CA . GLU A 1 101 ? -2.122 -8.466 13.686 1.00 95.81 101 GLU A CA 1
ATOM 790 C C . GLU A 1 101 ? -1.757 -8.896 12.254 1.00 95.81 101 GLU A C 1
ATOM 792 O O . GLU A 1 101 ? -1.026 -8.200 11.553 1.00 95.81 101 GLU A O 1
ATOM 797 N N . ASN A 1 102 ? -2.313 -10.019 11.791 1.00 95.56 102 ASN A N 1
ATOM 798 C CA . ASN A 1 102 ? -2.131 -10.535 10.436 1.00 95.56 102 ASN A CA 1
ATOM 799 C C . ASN A 1 102 ? -2.779 -9.632 9.371 1.00 95.56 102 ASN A C 1
ATOM 801 O O . ASN A 1 102 ? -2.213 -9.443 8.298 1.00 95.56 102 ASN A O 1
ATOM 805 N N . ASP A 1 103 ? -3.940 -9.044 9.657 1.00 94.81 103 ASP A N 1
ATOM 806 C CA . ASP A 1 103 ? -4.624 -8.126 8.742 1.00 94.81 103 ASP A CA 1
ATOM 807 C C . ASP A 1 103 ? -3.974 -6.733 8.722 1.00 94.81 103 ASP A C 1
ATOM 809 O O . ASP A 1 103 ? -3.830 -6.129 7.657 1.00 94.81 103 ASP A O 1
ATOM 813 N N . ILE A 1 104 ? -3.457 -6.274 9.865 1.00 95.38 104 ILE A N 1
ATOM 814 C CA . ILE A 1 104 ? -2.582 -5.098 9.927 1.00 95.38 104 ILE A CA 1
ATOM 815 C C . ILE A 1 104 ? -1.269 -5.345 9.164 1.00 95.38 104 ILE A C 1
ATOM 817 O O . ILE A 1 104 ? -0.846 -4.487 8.394 1.00 95.38 104 ILE A O 1
ATOM 821 N N . ALA A 1 105 ? -0.648 -6.524 9.279 1.00 92.19 105 ALA A N 1
ATOM 822 C CA . ALA A 1 105 ? 0.570 -6.857 8.535 1.00 92.19 105 ALA A CA 1
ATOM 823 C C . ALA A 1 105 ? 0.344 -6.909 7.008 1.00 92.19 105 ALA A C 1
ATOM 825 O O . ALA A 1 105 ? 1.197 -6.459 6.236 1.00 92.19 105 ALA A O 1
ATOM 826 N N . LYS A 1 106 ? -0.821 -7.394 6.554 1.00 86.62 106 LYS A N 1
ATOM 827 C CA . LYS A 1 106 ? -1.265 -7.294 5.150 1.00 86.62 106 LYS A CA 1
ATOM 828 C C . LYS A 1 106 ? -1.301 -5.849 4.663 1.00 86.62 106 LYS A C 1
ATOM 830 O O . LYS A 1 106 ? -0.620 -5.535 3.686 1.00 86.62 106 LYS A O 1
ATOM 835 N N . PHE A 1 107 ? -2.023 -4.995 5.388 1.00 88.12 107 PHE A N 1
ATOM 836 C CA . PHE A 1 107 ? -2.170 -3.562 5.122 1.00 88.12 107 PHE A CA 1
ATOM 837 C C . PHE A 1 107 ? -0.828 -2.805 5.138 1.00 88.12 107 PHE A C 1
ATOM 839 O O . PHE A 1 107 ? -0.579 -1.961 4.279 1.00 88.12 107 PHE A O 1
ATOM 846 N N . MET A 1 108 ? 0.073 -3.153 6.061 1.00 89.88 108 MET A N 1
ATOM 847 C CA . MET A 1 108 ? 1.414 -2.566 6.156 1.00 89.88 108 MET A CA 1
ATOM 848 C C . MET A 1 108 ? 2.385 -3.022 5.056 1.00 89.88 108 MET A C 1
ATOM 850 O O . MET A 1 108 ? 3.394 -2.350 4.850 1.00 89.88 108 MET A O 1
ATOM 854 N N . GLY A 1 109 ? 2.123 -4.131 4.351 1.00 82.38 109 GLY A N 1
ATOM 855 C CA . GLY A 1 109 ? 2.943 -4.507 3.193 1.00 82.38 109 GLY A CA 1
ATOM 856 C C . GLY A 1 109 ? 2.911 -5.963 2.726 1.00 82.38 109 GLY A C 1
ATOM 857 O O . GLY A 1 109 ? 3.359 -6.213 1.605 1.00 82.38 109 GLY A O 1
ATOM 858 N N . LEU A 1 110 ? 2.388 -6.937 3.491 1.00 86.62 110 LEU A N 1
ATOM 859 C CA . LEU A 1 110 ? 2.402 -8.338 3.018 1.00 86.62 110 LEU A CA 1
ATOM 860 C C . LEU A 1 110 ? 1.599 -8.522 1.715 1.00 86.62 110 LEU A C 1
ATOM 862 O O . LEU A 1 110 ? 1.985 -9.341 0.882 1.00 86.62 110 LEU A O 1
ATOM 866 N N . ASN A 1 111 ? 0.554 -7.717 1.484 1.00 83.69 111 ASN A N 1
ATOM 867 C CA . ASN A 1 111 ? -0.193 -7.730 0.221 1.00 83.69 111 ASN A CA 1
ATOM 868 C C . ASN A 1 111 ? 0.684 -7.304 -0.971 1.00 83.69 111 ASN A C 1
ATOM 870 O O . ASN A 1 111 ? 0.696 -7.977 -2.002 1.00 83.69 111 ASN A O 1
ATOM 874 N N . VAL A 1 112 ? 1.482 -6.241 -0.811 1.00 82.44 112 VAL A N 1
ATOM 875 C CA . VAL A 1 112 ? 2.418 -5.753 -1.840 1.00 82.44 112 VAL A CA 1
ATOM 876 C C . VAL A 1 112 ? 3.484 -6.810 -2.145 1.00 82.44 112 VAL A C 1
ATOM 878 O O . VAL A 1 112 ? 3.772 -7.078 -3.311 1.00 82.44 112 VAL A O 1
ATOM 881 N N . LEU A 1 113 ? 4.019 -7.476 -1.115 1.00 83.25 113 LEU A N 1
ATOM 882 C CA . LEU A 1 113 ? 4.989 -8.566 -1.279 1.00 83.25 113 LEU A CA 1
ATOM 883 C C . LEU A 1 113 ? 4.388 -9.791 -1.993 1.00 83.25 113 LEU A C 1
ATOM 885 O O . LEU A 1 113 ? 5.072 -10.425 -2.800 1.00 83.25 113 LEU A O 1
ATOM 889 N N . CYS A 1 114 ? 3.113 -10.112 -1.752 1.00 82.38 114 CYS A N 1
ATOM 890 C CA . CYS A 1 114 ? 2.396 -11.141 -2.505 1.00 82.38 114 CYS A CA 1
ATOM 891 C C . CYS A 1 114 ? 2.242 -10.763 -3.986 1.00 82.38 114 CYS A C 1
ATOM 893 O O . CYS A 1 114 ? 2.613 -11.560 -4.848 1.00 82.38 114 CYS A O 1
ATOM 895 N N . VAL A 1 115 ? 1.776 -9.548 -4.297 1.00 81.00 115 VAL A N 1
ATOM 896 C CA . VAL A 1 115 ? 1.635 -9.073 -5.689 1.00 81.00 115 VAL A CA 1
ATOM 897 C C . VAL A 1 115 ? 2.984 -9.087 -6.416 1.00 81.00 115 VAL A C 1
ATOM 899 O O . VAL A 1 115 ? 3.087 -9.643 -7.509 1.00 81.00 115 VAL A O 1
ATOM 902 N N . TRP A 1 116 ? 4.045 -8.572 -5.787 1.00 81.75 116 TRP A N 1
ATOM 903 C CA . TRP A 1 116 ? 5.409 -8.586 -6.332 1.00 81.75 116 TRP A CA 1
ATOM 904 C C . TRP A 1 116 ? 5.874 -10.006 -6.694 1.00 81.75 116 TRP A C 1
ATOM 906 O O . TRP A 1 116 ? 6.415 -10.245 -7.777 1.00 81.75 116 TRP A O 1
ATOM 916 N N . LYS A 1 117 ? 5.623 -10.979 -5.810 1.00 82.31 117 LYS A N 1
ATOM 917 C CA . LYS A 1 117 ? 5.992 -12.389 -5.999 1.00 82.31 117 LYS A CA 1
ATOM 918 C C . LYS A 1 117 ? 5.264 -13.045 -7.177 1.00 82.31 117 LYS A C 1
ATOM 920 O O . LYS A 1 117 ? 5.869 -13.855 -7.886 1.00 82.31 117 LYS A O 1
ATOM 925 N N . GLU A 1 118 ? 4.004 -12.690 -7.423 1.00 83.12 118 GLU A N 1
ATOM 926 C CA . GLU A 1 118 ? 3.267 -13.161 -8.601 1.00 83.12 118 GLU A CA 1
ATOM 927 C C . GLU A 1 118 ? 3.742 -12.468 -9.888 1.00 83.12 118 GLU A C 1
ATOM 929 O O . GLU A 1 118 ? 3.982 -13.151 -10.887 1.00 83.12 118 GLU A O 1
ATOM 934 N N . CYS A 1 119 ? 4.023 -11.160 -9.855 1.00 81.75 119 CYS A N 1
ATOM 935 C CA . CYS A 1 119 ? 4.659 -10.447 -10.970 1.00 81.75 119 CYS A CA 1
ATOM 936 C C . CYS A 1 119 ? 6.007 -11.078 -11.366 1.00 81.75 119 CYS A C 1
ATOM 938 O O . CYS A 1 119 ? 6.273 -11.290 -12.551 1.00 81.75 119 CYS A O 1
ATOM 940 N N . GLU A 1 120 ? 6.839 -11.467 -10.395 1.00 88.12 120 GLU A N 1
ATOM 941 C CA . GLU A 1 120 ? 8.085 -12.193 -10.658 1.00 88.12 120 GLU A CA 1
ATOM 942 C C . GLU A 1 120 ? 7.871 -13.561 -11.320 1.00 88.12 120 GLU A C 1
ATOM 944 O O . GLU A 1 120 ? 8.646 -13.941 -12.202 1.00 88.12 120 GLU A O 1
ATOM 949 N N . LYS A 1 121 ? 6.856 -14.327 -10.898 1.00 88.31 121 LYS A N 1
ATOM 950 C CA . LYS A 1 121 ? 6.507 -15.615 -11.522 1.00 88.31 121 LYS A CA 1
ATOM 951 C C . LYS A 1 121 ? 6.088 -15.413 -12.975 1.00 88.31 121 LYS A C 1
ATOM 953 O O . LYS A 1 121 ? 6.625 -16.087 -13.853 1.00 88.31 121 LYS A O 1
ATOM 958 N N . VAL A 1 122 ? 5.189 -14.461 -13.235 1.00 89.31 122 VAL A N 1
ATOM 959 C CA . VAL A 1 122 ? 4.731 -14.121 -14.590 1.00 89.31 122 VAL A CA 1
ATOM 960 C C . VAL A 1 122 ? 5.915 -13.681 -15.453 1.00 89.31 122 VAL A C 1
ATOM 962 O O . VAL A 1 122 ? 6.116 -14.236 -16.531 1.00 89.31 122 VAL A O 1
ATOM 965 N N . ALA A 1 123 ? 6.791 -12.803 -14.956 1.00 85.31 123 ALA A N 1
ATOM 966 C CA . ALA A 1 123 ? 8.002 -12.395 -15.671 1.00 85.31 123 ALA A CA 1
ATOM 967 C C . ALA A 1 123 ? 8.947 -13.576 -15.990 1.00 85.31 123 ALA A C 1
ATOM 969 O O . ALA A 1 123 ? 9.530 -13.622 -17.075 1.00 85.31 123 ALA A O 1
ATOM 970 N N . LYS A 1 124 ? 9.080 -14.561 -15.087 1.00 89.25 124 LYS A N 1
ATOM 971 C CA . LYS A 1 124 ? 9.871 -15.794 -15.302 1.00 89.25 124 LYS A CA 1
ATOM 972 C C . LYS A 1 124 ? 9.238 -16.751 -16.328 1.00 89.25 124 LYS A C 1
ATOM 974 O O . LYS A 1 124 ? 9.968 -17.550 -16.917 1.00 89.25 124 LYS A O 1
ATOM 979 N N . VAL A 1 125 ? 7.923 -16.673 -16.560 1.00 90.69 125 VAL A N 1
ATOM 980 C CA . VAL A 1 125 ? 7.219 -17.400 -17.634 1.00 90.69 125 VAL A CA 1
ATOM 981 C C . VAL A 1 125 ? 7.339 -16.652 -18.962 1.00 90.69 125 VAL A C 1
ATOM 983 O O . VAL A 1 125 ? 7.805 -17.231 -19.941 1.00 90.69 125 VAL A O 1
ATOM 986 N N . LEU A 1 126 ? 7.003 -15.358 -18.997 1.00 86.88 126 LEU A N 1
ATOM 987 C CA . LEU A 1 126 ? 7.039 -14.548 -20.221 1.00 86.88 126 LEU A CA 1
ATOM 988 C C . LEU A 1 126 ? 8.444 -14.515 -20.843 1.00 86.88 126 LEU A C 1
ATOM 990 O O . LEU A 1 126 ? 8.564 -14.705 -22.048 1.00 86.88 126 LEU A O 1
ATOM 994 N N . LYS A 1 127 ? 9.515 -14.431 -20.036 1.00 83.38 127 LYS A N 1
ATOM 995 C CA . LYS A 1 127 ? 10.917 -14.523 -20.506 1.00 83.38 127 LYS A CA 1
ATOM 996 C C . LYS A 1 127 ? 11.290 -15.829 -21.234 1.00 83.38 127 LYS A C 1
ATOM 998 O O . LYS A 1 127 ? 12.374 -15.887 -21.809 1.00 83.38 127 LYS A O 1
ATOM 1003 N N . LYS A 1 128 ? 10.446 -16.869 -21.183 1.00 86.69 128 LYS A N 1
ATOM 1004 C CA . LYS A 1 128 ? 10.631 -18.151 -21.891 1.00 86.69 128 LYS A CA 1
ATOM 1005 C C . LYS A 1 128 ? 9.704 -18.337 -23.095 1.00 86.69 128 LYS A C 1
ATOM 1007 O O . LYS A 1 128 ? 9.996 -19.181 -23.934 1.00 86.69 128 LYS A O 1
ATOM 1012 N N . VAL A 1 129 ? 8.570 -17.635 -23.126 1.00 86.25 129 VAL A N 1
ATOM 1013 C CA . VAL A 1 129 ? 7.464 -17.878 -24.074 1.00 86.25 129 VAL A CA 1
ATOM 1014 C C . VAL A 1 129 ? 7.305 -16.725 -25.064 1.00 86.25 129 VAL A C 1
ATOM 1016 O O . VAL A 1 129 ? 6.991 -16.950 -26.229 1.00 86.25 129 VAL A O 1
ATOM 1019 N N . CYS A 1 130 ? 7.540 -15.491 -24.623 1.00 75.31 130 CYS A N 1
ATOM 1020 C CA . CYS A 1 130 ? 7.575 -14.331 -25.499 1.00 75.31 130 CYS A CA 1
ATOM 1021 C C . CYS A 1 130 ? 8.937 -14.234 -26.209 1.00 75.31 130 CYS A C 1
ATOM 1023 O O . CYS A 1 130 ? 9.954 -14.654 -25.646 1.00 75.31 130 CYS A O 1
ATOM 1025 N N . PRO A 1 131 ? 8.995 -13.599 -27.394 1.00 71.81 131 PRO A N 1
ATOM 1026 C CA . PRO A 1 131 ? 10.234 -13.006 -27.883 1.00 71.81 131 PRO A CA 1
ATOM 1027 C C . PRO A 1 131 ? 10.853 -12.104 -26.807 1.00 71.81 131 PRO A C 1
ATOM 1029 O O . PRO A 1 131 ? 10.132 -11.524 -25.988 1.00 71.81 131 PRO A O 1
ATOM 1032 N N . GLN A 1 132 ? 12.179 -11.944 -26.822 1.00 68.12 132 GLN A N 1
ATOM 1033 C CA . GLN A 1 132 ? 12.797 -10.872 -26.036 1.00 68.12 132 GLN A CA 1
ATOM 1034 C C . GLN A 1 132 ? 12.219 -9.515 -26.478 1.00 68.12 132 GLN A C 1
ATOM 1036 O O . GLN A 1 132 ? 11.818 -9.392 -27.641 1.00 68.12 132 GLN A O 1
ATOM 1041 N N . PRO A 1 133 ? 12.165 -8.504 -25.586 1.00 65.88 133 PRO A N 1
ATOM 1042 C CA . PRO A 1 133 ? 11.792 -7.149 -25.967 1.00 65.88 133 PRO A CA 1
ATOM 1043 C C . PRO A 1 133 ? 12.558 -6.724 -27.219 1.00 65.88 133 PRO A C 1
ATOM 1045 O O . PRO A 1 133 ? 13.782 -6.845 -27.281 1.00 65.88 133 PRO A O 1
ATOM 1048 N N . ILE A 1 134 ? 11.818 -6.296 -28.239 1.00 61.56 134 ILE A N 1
ATOM 1049 C CA . ILE A 1 134 ? 12.385 -5.914 -29.529 1.00 61.56 134 ILE A CA 1
ATOM 1050 C C . ILE A 1 134 ? 12.944 -4.491 -29.384 1.00 61.56 134 ILE A C 1
ATOM 1052 O O . ILE A 1 134 ? 12.323 -3.500 -29.767 1.00 61.56 134 ILE A O 1
ATOM 1056 N N . ASP A 1 135 ? 14.133 -4.416 -28.784 1.00 58.22 135 ASP A N 1
ATOM 1057 C CA . ASP A 1 135 ? 14.981 -3.228 -28.736 1.00 58.22 135 ASP A CA 1
ATOM 1058 C C . ASP A 1 135 ? 15.508 -2.941 -30.150 1.00 58.22 135 ASP A C 1
ATOM 1060 O O . ASP A 1 135 ? 16.656 -3.242 -30.486 1.00 58.22 135 ASP A O 1
ATOM 1064 N N . ILE A 1 136 ? 14.662 -2.368 -31.016 1.00 55.62 136 ILE A N 1
ATOM 1065 C CA . ILE A 1 136 ? 15.132 -1.841 -32.302 1.00 55.62 136 ILE A CA 1
ATOM 1066 C C . ILE A 1 136 ? 15.898 -0.542 -32.044 1.00 55.62 136 ILE A C 1
ATOM 1068 O O . ILE A 1 136 ? 15.385 0.565 -32.228 1.00 55.62 136 ILE A O 1
ATOM 1072 N N . ASN A 1 137 ? 17.168 -0.676 -31.670 1.00 53.56 137 ASN A N 1
ATOM 1073 C CA . ASN A 1 137 ? 18.141 0.359 -31.975 1.00 53.56 137 ASN A CA 1
ATOM 1074 C C . ASN A 1 137 ? 18.264 0.415 -33.500 1.00 53.56 137 ASN A C 1
ATOM 1076 O O . ASN A 1 137 ? 19.019 -0.334 -34.111 1.00 53.56 137 ASN A O 1
ATOM 1080 N N . TRP A 1 138 ? 17.463 1.284 -34.124 1.00 61.56 138 TRP A N 1
ATOM 1081 C CA . TRP A 1 138 ? 17.681 1.694 -35.508 1.00 61.56 138 TRP A CA 1
ATOM 1082 C C . TRP A 1 138 ? 19.134 2.163 -35.620 1.00 61.56 138 TRP A C 1
ATOM 1084 O O . TRP A 1 138 ? 19.557 2.978 -34.804 1.00 61.56 138 TRP A O 1
ATOM 1094 N N . ASN A 1 139 ? 19.883 1.690 -36.618 1.00 64.62 139 ASN A N 1
ATOM 1095 C CA . ASN A 1 139 ? 21.330 1.947 -36.745 1.00 64.62 139 ASN A CA 1
ATOM 1096 C C . ASN A 1 139 ? 21.704 3.448 -36.778 1.00 64.62 139 ASN A C 1
ATOM 1098 O O . ASN A 1 139 ? 22.856 3.818 -36.573 1.00 64.62 139 ASN A O 1
ATOM 1102 N N . GLU A 1 140 ? 20.731 4.319 -37.051 1.00 70.50 140 GLU A N 1
ATOM 1103 C CA . GLU A 1 140 ? 20.862 5.778 -37.078 1.00 70.50 140 GLU A CA 1
ATOM 1104 C C . GLU A 1 140 ? 20.595 6.440 -35.707 1.00 70.50 140 GLU A C 1
ATOM 1106 O O . GLU A 1 140 ? 21.038 7.564 -35.455 1.00 70.50 140 GLU A O 1
ATOM 1111 N N . ARG A 1 141 ? 19.886 5.759 -34.793 1.00 70.81 141 ARG A N 1
ATOM 1112 C CA . ARG A 1 141 ? 19.461 6.288 -33.490 1.00 70.81 141 ARG A CA 1
ATOM 1113 C C . ARG A 1 141 ? 20.581 6.176 -32.458 1.00 70.81 141 ARG A C 1
ATOM 1115 O O . ARG A 1 141 ? 20.716 5.169 -31.769 1.00 70.81 141 ARG A O 1
ATOM 1122 N N . LYS A 1 142 ? 21.329 7.264 -32.285 1.00 75.25 142 LYS A N 1
ATOM 1123 C CA . LYS A 1 142 ? 22.289 7.419 -31.183 1.00 75.25 142 LYS A CA 1
ATOM 1124 C C . LYS A 1 142 ? 21.590 7.921 -29.924 1.00 75.25 142 LYS A C 1
ATOM 1126 O O . LYS A 1 142 ? 21.003 9.002 -29.929 1.00 75.25 142 LYS A O 1
ATOM 1131 N N . TRP A 1 143 ? 21.680 7.156 -28.842 1.00 76.06 143 TRP A N 1
ATOM 1132 C CA . TRP A 1 143 ? 21.207 7.569 -27.524 1.00 76.06 143 TRP A CA 1
ATOM 1133 C C . TRP A 1 143 ? 22.315 8.342 -26.811 1.00 76.06 143 TRP A C 1
ATOM 1135 O O . TRP A 1 143 ? 23.361 7.775 -26.509 1.00 76.06 143 TRP A O 1
ATOM 1145 N N . VAL A 1 144 ? 22.105 9.634 -26.549 1.00 82.19 144 VAL A N 1
ATOM 1146 C CA . VAL A 1 144 ? 23.070 10.465 -25.812 1.00 82.19 144 VAL A CA 1
ATOM 1147 C C . VAL A 1 144 ? 22.646 10.556 -24.350 1.00 82.19 144 VAL A C 1
ATOM 1149 O O . VAL A 1 144 ? 21.575 11.076 -24.044 1.00 82.19 144 VAL A O 1
ATOM 1152 N N . PHE A 1 145 ? 23.497 10.069 -23.451 1.00 79.31 145 PHE A N 1
ATOM 1153 C CA . PHE A 1 145 ? 23.278 10.076 -22.008 1.00 79.31 145 PHE A CA 1
ATOM 1154 C C . PHE A 1 145 ? 24.331 10.928 -21.281 1.00 79.31 145 PHE A C 1
ATOM 1156 O O . PHE A 1 145 ? 25.501 10.934 -21.680 1.00 79.31 145 PHE A O 1
ATOM 1163 N N . PRO A 1 146 ? 23.978 11.575 -20.155 1.00 82.81 146 PRO A N 1
ATOM 1164 C CA . PRO A 1 146 ? 24.968 12.108 -19.228 1.00 82.81 146 PRO A CA 1
ATOM 1165 C C . PRO A 1 146 ? 25.908 10.999 -18.744 1.00 82.81 146 PRO A C 1
ATOM 1167 O O . PRO A 1 146 ? 25.473 9.885 -18.451 1.00 82.81 146 PRO A O 1
ATOM 1170 N N . LYS A 1 147 ? 27.199 11.301 -18.604 1.00 83.25 147 LYS A N 1
ATOM 1171 C CA . LYS A 1 147 ? 28.231 10.335 -18.189 1.00 83.25 147 LYS A CA 1
ATOM 1172 C C . LYS A 1 147 ? 27.905 9.579 -16.894 1.00 83.25 147 LYS A C 1
ATOM 1174 O O . LYS A 1 147 ? 28.137 8.375 -16.844 1.00 83.25 147 LYS A O 1
ATOM 1179 N N . TYR A 1 148 ? 27.294 10.246 -15.907 1.00 81.88 148 TYR A N 1
ATOM 1180 C CA . TYR A 1 148 ? 26.877 9.634 -14.634 1.00 81.88 148 TYR A CA 1
ATOM 1181 C C . TYR A 1 148 ? 25.816 8.527 -14.797 1.00 81.88 148 TYR A C 1
ATOM 1183 O O . TYR A 1 148 ? 25.648 7.691 -13.914 1.00 8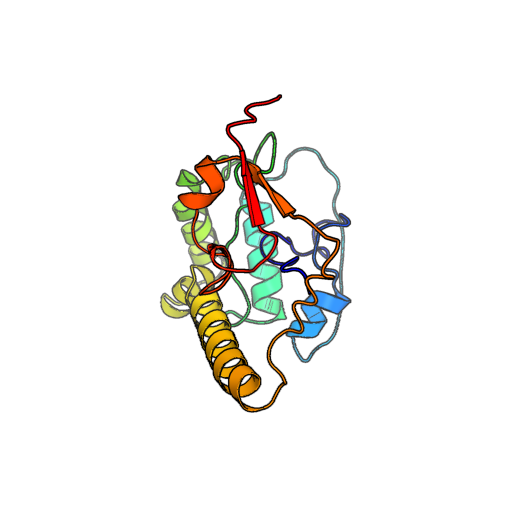1.88 148 TYR A O 1
ATOM 1191 N N . ALA A 1 149 ? 25.116 8.453 -15.938 1.00 79.50 149 ALA A N 1
ATOM 1192 C CA . ALA A 1 149 ? 24.194 7.355 -16.227 1.00 79.50 149 ALA A CA 1
ATOM 1193 C C . ALA A 1 149 ? 24.910 5.995 -16.376 1.00 79.50 149 ALA A C 1
ATOM 1195 O O . ALA A 1 149 ? 24.260 4.950 -16.321 1.00 79.50 149 ALA A O 1
ATOM 1196 N N . LYS A 1 150 ? 26.248 5.977 -16.508 1.00 76.56 150 LYS A N 1
ATOM 1197 C CA . LYS A 1 150 ? 27.049 4.748 -16.389 1.00 76.56 150 LYS A CA 1
ATOM 1198 C C . LYS A 1 150 ? 27.080 4.169 -14.974 1.00 76.56 150 LYS A C 1
ATOM 1200 O O . LYS A 1 150 ? 27.310 2.968 -14.845 1.00 76.56 150 LYS A O 1
ATOM 1205 N N . ASP A 1 151 ? 26.772 4.963 -13.954 1.00 78.00 151 ASP A N 1
ATOM 1206 C CA . ASP A 1 151 ? 26.860 4.565 -12.544 1.00 78.00 151 ASP A CA 1
ATOM 1207 C C . ASP A 1 151 ? 25.476 4.255 -11.934 1.00 78.00 151 ASP A C 1
ATOM 1209 O O . ASP A 1 151 ? 25.372 3.554 -10.930 1.00 78.00 151 ASP A O 1
ATOM 1213 N N . ILE A 1 152 ? 24.393 4.696 -12.589 1.00 74.75 152 ILE A N 1
ATOM 1214 C CA . ILE A 1 152 ? 22.997 4.377 -12.234 1.00 74.75 152 ILE A CA 1
ATOM 1215 C C . ILE A 1 152 ? 22.703 2.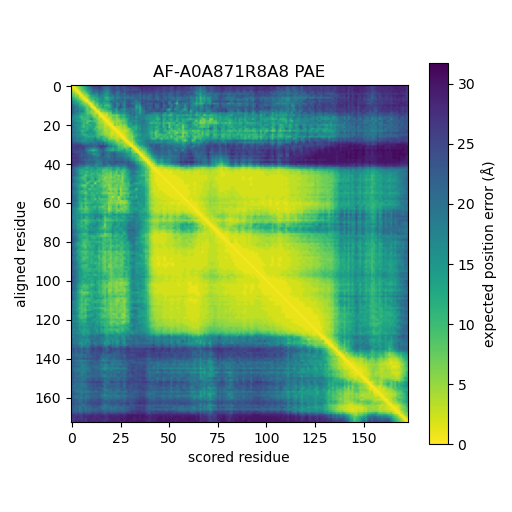878 -12.438 1.00 74.75 152 ILE A C 1
ATOM 1217 O O . ILE A 1 152 ? 23.296 2.226 -13.300 1.00 74.75 152 ILE A O 1
ATOM 1221 N N . LEU A 1 153 ? 21.761 2.321 -11.669 1.00 63.16 153 LEU A N 1
ATOM 1222 C CA . LEU A 1 153 ? 21.254 0.955 -11.839 1.00 63.16 153 LEU A CA 1
ATOM 1223 C C . LEU A 1 153 ? 20.833 0.675 -13.298 1.00 63.16 153 LEU A C 1
ATOM 1225 O O . LEU A 1 153 ? 20.114 1.456 -13.917 1.00 63.16 153 LEU A O 1
ATOM 1229 N N . ASN A 1 154 ? 21.263 -0.464 -13.846 1.00 63.12 154 ASN A N 1
ATOM 1230 C CA . ASN A 1 154 ? 20.908 -0.869 -15.206 1.00 63.12 154 ASN A CA 1
ATOM 1231 C C . ASN A 1 154 ? 19.388 -1.095 -15.331 1.00 63.12 154 ASN A C 1
ATOM 1233 O O . ASN A 1 154 ? 18.852 -1.965 -14.647 1.00 63.12 154 ASN A O 1
ATOM 1237 N N . MET A 1 155 ? 18.715 -0.397 -16.258 1.00 58.00 155 MET A N 1
ATOM 1238 C CA . MET A 1 155 ? 17.276 -0.589 -16.529 1.00 58.00 155 MET A CA 1
ATOM 1239 C C . MET A 1 155 ? 16.943 -2.038 -16.941 1.00 58.00 155 MET A C 1
ATOM 1241 O O . MET A 1 155 ? 15.886 -2.564 -16.600 1.00 58.00 155 MET A O 1
ATOM 1245 N N . TYR A 1 156 ? 17.877 -2.705 -17.622 1.00 59.00 156 TYR A N 1
ATOM 1246 C CA . TYR A 1 156 ? 17.931 -4.157 -17.799 1.00 59.00 156 TYR A CA 1
ATOM 1247 C C . TYR A 1 156 ? 19.394 -4.603 -17.979 1.00 59.00 156 TYR A C 1
ATOM 1249 O O . TYR A 1 156 ? 20.279 -3.797 -18.275 1.00 59.00 156 TYR A O 1
ATOM 1257 N N . SER A 1 157 ? 19.685 -5.890 -17.776 1.00 65.69 157 SER A N 1
ATOM 1258 C CA . SER A 1 157 ? 21.054 -6.418 -17.900 1.00 65.69 157 SER A CA 1
ATOM 1259 C C . SER A 1 157 ? 21.595 -6.247 -19.325 1.00 65.69 157 SER A C 1
ATOM 1261 O O . SER A 1 157 ? 20.946 -6.680 -20.269 1.00 65.69 157 SER A O 1
ATOM 1263 N N . GLY A 1 158 ? 22.781 -5.647 -19.471 1.00 69.88 158 GLY A N 1
ATO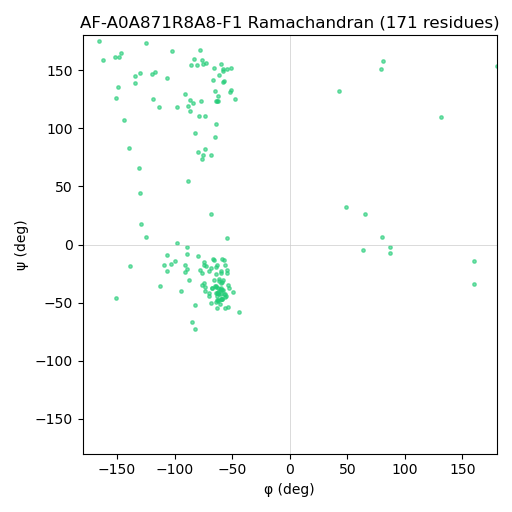M 1264 C CA . GLY A 1 158 ? 23.396 -5.333 -20.771 1.00 69.88 158 GLY A CA 1
ATOM 1265 C C . GLY A 1 158 ? 22.982 -3.987 -21.386 1.00 69.88 158 GLY A C 1
ATOM 1266 O O . GLY A 1 158 ? 23.506 -3.619 -22.431 1.00 69.88 158 GLY A O 1
ATOM 1267 N N . ALA A 1 159 ? 22.089 -3.213 -20.750 1.00 72.12 159 ALA A N 1
ATOM 1268 C CA . ALA A 1 159 ? 21.590 -1.944 -21.301 1.00 72.12 159 ALA A CA 1
ATOM 1269 C C . ALA A 1 159 ? 22.683 -0.906 -21.614 1.00 72.12 159 ALA A C 1
ATOM 1271 O O . ALA A 1 159 ? 22.519 -0.109 -22.531 1.00 72.12 159 ALA A O 1
ATOM 1272 N N . LYS A 1 160 ? 23.793 -0.900 -20.864 1.00 70.81 160 LYS A N 1
ATOM 1273 C CA . LYS A 1 160 ? 24.916 0.037 -21.068 1.00 70.81 160 LYS A CA 1
ATOM 1274 C C . LYS A 1 160 ? 25.816 -0.356 -22.238 1.00 70.81 160 LYS A C 1
ATOM 1276 O O . LYS A 1 160 ? 26.497 0.504 -22.791 1.00 70.81 160 LYS A O 1
ATOM 1281 N N . ASP A 1 161 ? 25.778 -1.630 -22.612 1.00 74.50 161 ASP A N 1
ATOM 1282 C CA . ASP A 1 161 ? 26.670 -2.272 -23.576 1.00 74.50 161 ASP A CA 1
ATOM 1283 C C . ASP A 1 161 ? 26.035 -2.373 -24.977 1.00 74.50 161 ASP A C 1
ATOM 1285 O O . ASP A 1 161 ? 26.649 -2.903 -25.901 1.00 74.50 161 ASP A O 1
ATOM 1289 N N . GLN A 1 162 ? 24.809 -1.858 -25.148 1.00 71.00 162 GLN A N 1
ATOM 1290 C CA . GLN A 1 162 ? 24.142 -1.786 -26.446 1.00 71.00 162 GLN A CA 1
ATOM 1291 C C . GLN A 1 162 ? 24.844 -0.831 -27.419 1.00 71.00 162 GLN A C 1
ATOM 1293 O O . GLN A 1 162 ? 25.271 0.276 -27.072 1.00 71.00 162 GLN A O 1
ATOM 1298 N N . GLU A 1 163 ? 24.880 -1.250 -28.683 1.00 66.50 163 GLU A N 1
ATOM 1299 C CA . GLU A 1 163 ? 25.333 -0.427 -29.796 1.00 66.50 163 GLU A CA 1
ATOM 1300 C C . GLU A 1 163 ? 24.494 0.858 -29.908 1.00 66.50 163 GLU A C 1
ATOM 1302 O O . GLU A 1 163 ? 23.269 0.833 -29.785 1.00 66.50 163 GLU A O 1
ATOM 1307 N N . ASN A 1 164 ? 25.170 1.973 -30.207 1.00 72.38 164 ASN A N 1
ATOM 1308 C CA . ASN A 1 164 ? 24.635 3.340 -30.333 1.00 72.38 164 ASN A CA 1
ATOM 1309 C C . ASN A 1 164 ? 24.389 4.132 -29.030 1.00 72.38 164 ASN A C 1
ATOM 1311 O O . ASN A 1 164 ? 23.943 5.281 -29.107 1.00 72.38 164 ASN A O 1
ATOM 1315 N N . ASN A 1 165 ? 24.777 3.615 -27.860 1.00 78.69 165 ASN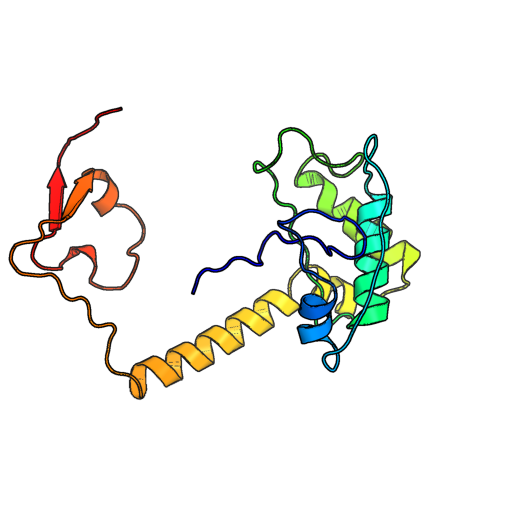 A N 1
ATOM 1316 C CA . ASN A 1 165 ? 24.852 4.416 -26.631 1.00 78.69 165 ASN A CA 1
ATOM 1317 C C . ASN A 1 165 ? 26.102 5.318 -26.601 1.00 78.69 165 ASN A C 1
ATOM 1319 O O . ASN A 1 165 ? 27.238 4.846 -26.658 1.00 78.69 165 ASN A O 1
ATOM 1323 N N . VAL A 1 166 ? 25.901 6.626 -26.442 1.00 83.44 166 VAL A N 1
ATOM 1324 C CA . VAL A 1 166 ? 26.951 7.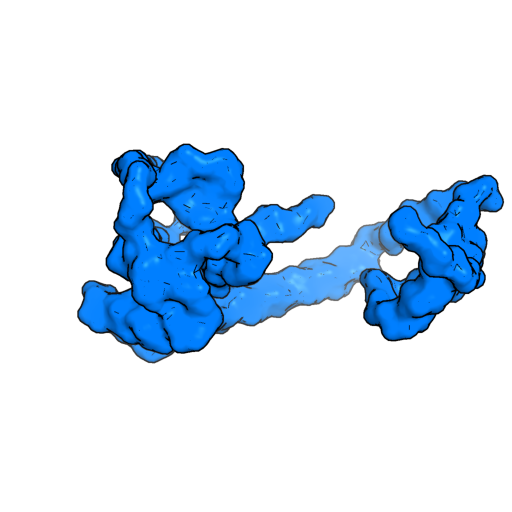650 -26.339 1.00 83.44 166 VAL A CA 1
ATOM 1325 C C . VAL A 1 166 ? 26.845 8.331 -24.975 1.00 83.44 166 VAL A C 1
ATOM 1327 O O . VAL A 1 166 ? 25.797 8.861 -24.624 1.00 83.44 166 VAL A O 1
ATOM 1330 N N . TYR A 1 167 ? 27.933 8.346 -24.205 1.00 83.19 167 TYR A N 1
ATOM 1331 C CA . TYR A 1 167 ? 27.962 8.935 -22.862 1.00 83.19 167 TYR A CA 1
ATOM 1332 C C . TYR A 1 167 ? 28.868 10.166 -22.840 1.00 83.19 167 TYR A C 1
ATOM 1334 O O . TYR A 1 167 ? 30.066 10.046 -23.098 1.00 83.19 167 TYR A O 1
ATOM 1342 N N . THR A 1 168 ? 28.313 11.335 -22.527 1.00 82.94 168 THR A N 1
ATOM 1343 C CA . THR A 1 168 ? 29.009 12.628 -22.623 1.00 82.94 168 THR A CA 1
ATOM 1344 C C . THR A 1 168 ? 29.115 13.347 -21.279 1.00 82.94 168 THR A C 1
ATOM 1346 O O . THR A 1 168 ? 28.195 13.314 -20.462 1.00 82.94 168 THR A O 1
ATOM 1349 N N . ASP A 1 169 ? 30.210 14.090 -21.074 1.00 77.50 169 ASP A N 1
ATOM 1350 C CA . ASP A 1 169 ? 30.389 15.071 -19.981 1.00 77.50 169 ASP A CA 1
ATOM 1351 C C . ASP A 1 169 ? 29.483 16.318 -20.142 1.00 77.50 169 ASP A C 1
ATOM 1353 O O . ASP A 1 169 ? 29.794 17.406 -19.669 1.00 77.50 169 ASP A O 1
ATOM 1357 N N . THR A 1 170 ? 28.340 16.184 -20.819 1.00 61.72 170 THR A N 1
ATOM 1358 C CA . THR A 1 170 ? 27.321 17.230 -20.938 1.00 61.72 170 THR A CA 1
ATOM 1359 C C . THR A 1 170 ? 26.519 17.327 -19.646 1.00 61.72 170 THR A C 1
ATOM 1361 O O . THR A 1 170 ? 25.349 16.949 -19.588 1.00 61.72 170 THR A O 1
ATOM 1364 N N . THR A 1 171 ? 27.141 17.893 -18.616 1.00 61.38 171 THR A N 1
ATOM 1365 C CA . THR A 1 171 ? 26.407 18.735 -17.677 1.00 61.38 171 THR A CA 1
ATOM 1366 C C . THR A 1 171 ? 25.905 19.957 -18.447 1.00 61.38 171 THR A C 1
ATOM 1368 O O . THR A 1 171 ? 26.659 20.870 -18.785 1.00 61.38 171 THR A O 1
ATOM 1371 N N . LYS A 1 172 ? 24.611 19.970 -18.761 1.00 44.19 172 LYS A N 1
ATOM 1372 C CA . LYS A 1 172 ? 23.888 21.197 -19.093 1.00 44.19 172 LYS A CA 1
ATOM 1373 C C . LYS A 1 172 ? 22.601 21.273 -18.267 1.00 44.19 172 LYS A C 1
ATOM 1375 O O . LYS A 1 172 ? 22.092 20.212 -17.902 1.00 44.19 172 LYS A O 1
ATOM 1380 N N . PRO A 1 173 ? 22.174 22.498 -17.911 1.00 47.25 173 PRO A N 1
ATOM 1381 C CA . PRO A 1 173 ? 20.959 22.740 -17.140 1.00 47.25 173 PRO A CA 1
ATOM 1382 C C . PRO A 1 173 ? 19.699 22.471 -17.971 1.00 47.25 173 PRO A C 1
ATOM 1384 O O . PRO A 1 173 ? 19.799 22.550 -19.220 1.00 47.25 173 PRO A O 1
#

Secondary structure (DSSP, 8-state):
---TTTTPPBTTTS--TTSB-HHHHHTTTTS--------SS--BHHHHHHHHHHHHHHH-TTS------TTSSSSPPBT-SSGGGHHHHHHHHHHHH---HHHHHIIIIIHHHHHHHHHHHHHHHHHHHSPPP-----TT--EEEEGGGGTSPPSSTTTTSSTTEEEE-----

pLDDT: mean 70.38, std 19.79, range [23.22, 96.25]

Solvent-accessible surface area (backbone atoms only — not comparable to full-atom values): 10683 Å² total; per-residue (Å²): 134,80,85,82,64,74,68,45,50,64,16,27,64,38,85,47,93,76,27,40,44,31,70,55,56,11,58,69,50,90,54,66,74,75,79,65,69,73,88,93,86,80,61,32,48,63,57,59,38,51,53,51,51,49,49,38,76,67,58,30,51,79,76,41,70,77,63,81,55,75,92,73,54,100,70,54,34,51,80,40,68,51,84,88,28,54,67,60,51,55,46,52,44,37,73,76,66,68,58,51,73,69,44,50,44,18,26,74,38,52,34,59,55,51,52,52,53,50,52,51,52,50,52,65,47,45,74,74,72,48,79,75,84,83,78,76,66,50,95,83,56,65,46,79,40,48,47,69,63,77,75,49,84,68,95,43,93,63,64,86,76,45,84,50,64,41,70,37,91,64,86,71,134

Sequence (173 aa):
MGVEGLHQIDLSLTNHERNVRDDILDMVKKNDEFVSHSDHSDISINDVVDHVIYIVKRIGWNHVGLCGDFDGMEKGPFGLENTSKYPYLVKKVSDVTGASENDIAKFMGLNVLCVWKECEKVAKVLKKVCPQPIDINWNERKWVFPKYAKDILNMYSGAKDQENNVYTDTTKP

Nearest PDB structures (foldseek):
  5lwz-assembly1_A  TM=8.227E-01  e=3.192E-07  Aspergillus fumigatus Af293
  5lx7-assembly1_A-2  TM=8.201E-01  e=3.192E-07  Aspergillus fumigatus
  5lx4-assembly1_A-2  TM=8.133E-01  e=4.107E-07  Aspergillus fumigatus
  5lx1-assembly1_A-2  TM=8.236E-01  e=5.629E-07  Aspergillus fumigatus
  3itc-assembly1_A  TM=8.341E-01  e=4.487E-04  Streptomyces coelicolor

Mean predicted aligned error: 13.52 Å

Organism: Dekkera bruxellensis (NCBI:txid5007)